Protein AF-A0A3D2VKP7-F1 (afdb_monomer_lite)

Sequence (80 aa):
MMGLRIEQAAQDMQAAVDALLARHEVVGSTVGVTGFCMGGGLALLLGATSPQVRAVSAFYPAMPWADYQPEWSAYAGKVA

Radius of gyration: 12.63 Å; chains: 1; bounding box: 34×25×26 Å

Foldseek 3Di:
DPDDPLVVLLVVVQVVLVVVQPDPPDPDQADEEEAEACGLLSQLQNLLVDPRHQYYHRHNYHNVDPPDDRPCVSCVNHYD

pLDDT: mean 88.82, std 11.74, range [50.56, 98.44]

Secondary structure (DSSP, 8-state):
-----HHHHHHHHHHHHHHHHTSTT--SS-EEEEEETHHHHHHHHHHHH-TTEEEEEEES-----SS----GGGGTT-B-

Structure (mmCIF, N/CA/C/O backbone):
data_AF-A0A3D2VKP7-F1
#
_entry.id   AF-A0A3D2VKP7-F1
#
loop_
_atom_site.group_PDB
_atom_site.id
_atom_site.type_symbol
_atom_site.label_atom_id
_atom_site.label_alt_id
_atom_site.label_comp_id
_atom_site.label_asym_id
_atom_site.label_entity_id
_atom_site.label_seq_id
_atom_site.pdbx_PDB_ins_code
_atom_site.Cartn_x
_atom_site.Cartn_y
_atom_site.Cartn_z
_atom_site.occupancy
_atom_site.B_iso_or_equiv
_atom_site.auth_seq_id
_atom_site.auth_comp_id
_atom_site.auth_asym_id
_atom_site.auth_atom_id
_atom_site.pdbx_PDB_model_num
ATOM 1 N N . MET A 1 1 ? 19.903 8.409 -11.809 1.00 50.56 1 MET A N 1
ATOM 2 C CA . MET A 1 1 ? 18.519 8.512 -11.301 1.00 50.56 1 MET A CA 1
ATOM 3 C C . MET A 1 1 ? 18.632 8.761 -9.808 1.00 50.56 1 MET A C 1
ATOM 5 O O . MET A 1 1 ? 19.265 7.959 -9.138 1.00 50.56 1 MET A O 1
ATOM 9 N N . MET A 1 2 ? 18.2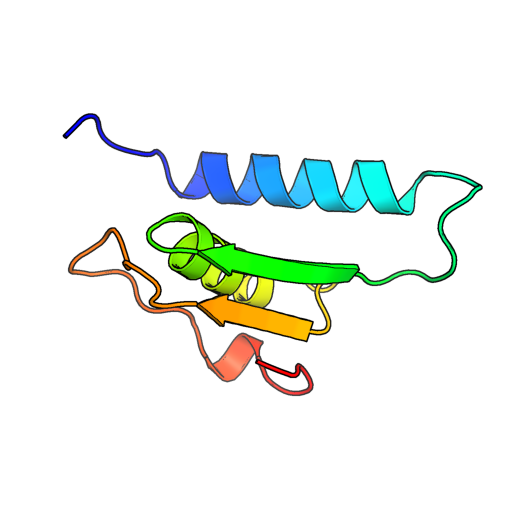05 9.934 -9.334 1.00 50.62 2 MET A N 1
ATOM 10 C CA . MET A 1 2 ? 18.378 10.367 -7.941 1.00 50.62 2 MET A CA 1
ATOM 11 C C . MET A 1 2 ? 17.791 9.309 -6.990 1.00 50.62 2 MET A C 1
ATOM 13 O O . MET A 1 2 ? 16.673 8.852 -7.216 1.00 50.62 2 MET A O 1
ATOM 17 N N . GLY A 1 3 ? 18.576 8.872 -6.001 1.00 69.81 3 GLY A N 1
ATOM 18 C CA . GLY A 1 3 ? 18.268 7.710 -5.165 1.00 69.81 3 GLY A CA 1
ATOM 19 C C . GLY A 1 3 ? 17.056 7.947 -4.271 1.00 69.81 3 GLY A C 1
ATOM 20 O O . GLY A 1 3 ? 17.122 8.726 -3.321 1.00 69.81 3 GLY A O 1
ATOM 21 N N . LEU A 1 4 ? 15.948 7.275 -4.579 1.00 77.31 4 LEU A N 1
ATOM 22 C CA . LEU A 1 4 ? 14.797 7.202 -3.688 1.00 77.31 4 LEU A CA 1
ATOM 23 C C . LEU A 1 4 ? 15.246 6.564 -2.362 1.00 77.31 4 LEU A C 1
ATOM 25 O O . LEU A 1 4 ? 15.868 5.503 -2.375 1.00 77.31 4 LEU A O 1
ATOM 29 N N . ARG A 1 5 ? 14.943 7.206 -1.228 1.00 86.19 5 ARG A N 1
ATOM 30 C CA . ARG A 1 5 ? 15.200 6.645 0.109 1.00 86.19 5 ARG A CA 1
ATOM 31 C C . ARG A 1 5 ? 14.015 5.780 0.518 1.00 86.19 5 ARG A C 1
ATOM 33 O O . ARG A 1 5 ? 12.940 6.315 0.772 1.00 86.19 5 ARG A O 1
ATOM 40 N N . ILE A 1 6 ? 14.193 4.466 0.538 1.00 83.25 6 ILE A N 1
ATOM 41 C CA . ILE A 1 6 ? 13.065 3.523 0.551 1.00 83.25 6 ILE A CA 1
ATOM 42 C C . ILE A 1 6 ? 12.432 3.416 1.915 1.00 83.25 6 ILE A C 1
ATOM 44 O O . ILE A 1 6 ? 11.210 3.426 2.029 1.00 83.25 6 ILE A O 1
ATOM 48 N N . GLU A 1 7 ? 13.260 3.427 2.947 1.00 84.69 7 GLU A N 1
ATOM 49 C CA . GLU A 1 7 ? 12.811 3.427 4.328 1.00 84.69 7 GLU A CA 1
ATOM 50 C C . GLU A 1 7 ? 11.995 4.691 4.611 1.00 84.69 7 GLU A C 1
ATOM 52 O O . GLU A 1 7 ? 10.906 4.606 5.172 1.00 84.69 7 GLU A O 1
ATOM 57 N N . GLN A 1 8 ? 12.467 5.853 4.139 1.00 89.56 8 GLN A N 1
ATOM 58 C CA . GLN A 1 8 ? 11.723 7.107 4.269 1.00 89.56 8 GLN A CA 1
ATOM 59 C C . GLN A 1 8 ? 10.409 7.058 3.485 1.00 89.56 8 GLN A C 1
ATOM 61 O O . GLN A 1 8 ? 9.371 7.426 4.019 1.00 89.56 8 GLN A O 1
ATOM 66 N N . ALA A 1 9 ? 10.429 6.568 2.243 1.00 89.69 9 ALA A N 1
ATOM 67 C CA . ALA A 1 9 ? 9.218 6.452 1.437 1.00 89.69 9 ALA A CA 1
ATOM 68 C C . ALA A 1 9 ? 8.178 5.535 2.106 1.00 89.69 9 ALA A C 1
ATOM 70 O O . ALA A 1 9 ? 6.994 5.860 2.113 1.00 89.69 9 ALA A O 1
ATOM 71 N N . ALA A 1 10 ? 8.603 4.419 2.705 1.00 89.81 10 ALA A N 1
ATOM 72 C CA . ALA A 1 10 ? 7.721 3.533 3.460 1.00 89.81 10 ALA A CA 1
ATOM 73 C C . ALA A 1 10 ? 7.120 4.228 4.694 1.00 89.81 10 ALA A C 1
ATOM 75 O O . ALA A 1 10 ? 5.921 4.104 4.934 1.00 89.81 10 ALA A O 1
ATOM 76 N N . GLN A 1 11 ? 7.928 4.987 5.442 1.00 94.06 11 GLN A N 1
ATOM 77 C CA . GLN A 1 11 ? 7.471 5.761 6.602 1.00 94.06 11 GLN A CA 1
ATOM 78 C C . GLN A 1 11 ? 6.469 6.850 6.209 1.00 94.06 11 GLN A C 1
ATOM 80 O O . GLN A 1 11 ? 5.416 6.962 6.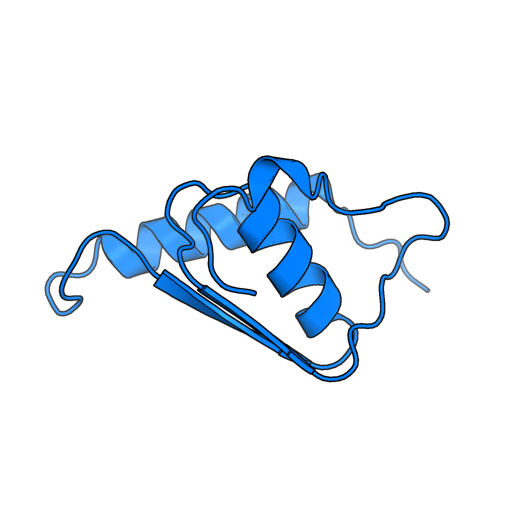832 1.00 94.06 11 GLN A O 1
ATOM 85 N N . ASP A 1 12 ? 6.759 7.607 5.151 1.00 96.31 12 ASP A N 1
ATOM 86 C CA . ASP A 1 12 ? 5.883 8.671 4.656 1.00 96.31 12 ASP A CA 1
ATOM 87 C C . ASP A 1 12 ? 4.540 8.098 4.180 1.00 96.31 12 ASP A C 1
ATOM 89 O O . ASP A 1 12 ? 3.476 8.638 4.488 1.00 96.31 12 ASP A O 1
ATOM 93 N N . MET A 1 13 ? 4.571 6.965 3.471 1.00 96.44 13 MET A N 1
ATOM 94 C CA . MET A 1 13 ? 3.359 6.264 3.049 1.00 96.44 13 MET A CA 1
ATOM 95 C C . MET A 1 13 ? 2.554 5.730 4.238 1.00 96.44 13 MET A C 1
ATOM 97 O O . MET A 1 13 ? 1.333 5.870 4.244 1.00 96.44 13 MET A O 1
ATOM 101 N N . GLN A 1 14 ? 3.205 5.163 5.257 1.00 97.19 14 GLN A N 1
ATOM 102 C CA . GLN A 1 14 ? 2.522 4.716 6.474 1.00 97.19 14 GLN A CA 1
ATOM 103 C C . GLN A 1 14 ? 1.868 5.895 7.210 1.00 97.19 14 GLN A C 1
ATOM 105 O O . GLN A 1 14 ? 0.691 5.819 7.553 1.00 97.19 14 GLN A O 1
ATOM 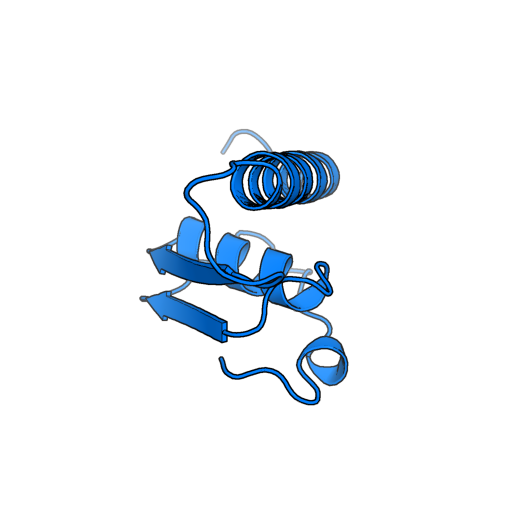110 N N . ALA A 1 15 ? 2.569 7.022 7.354 1.00 98.19 15 ALA A N 1
ATOM 111 C CA . ALA A 1 15 ? 2.003 8.233 7.946 1.00 98.19 15 ALA A CA 1
ATOM 112 C C . ALA A 1 15 ? 0.791 8.758 7.153 1.00 98.19 15 ALA A C 1
ATOM 114 O O . ALA A 1 15 ? -0.173 9.244 7.745 1.00 98.19 15 ALA A O 1
ATOM 115 N N . ALA A 1 16 ? 0.800 8.627 5.822 1.00 97.94 16 ALA A N 1
ATOM 116 C CA . ALA A 1 16 ? -0.351 8.963 4.990 1.00 97.94 16 ALA A CA 1
ATOM 117 C C . ALA A 1 16 ? -1.550 8.026 5.229 1.00 97.94 16 ALA A C 1
ATOM 119 O O . ALA A 1 16 ? -2.688 8.498 5.248 1.00 97.94 16 ALA A O 1
ATOM 120 N N . VAL A 1 17 ? -1.317 6.724 5.445 1.00 98.31 17 VAL A N 1
ATOM 121 C CA . VAL A 1 17 ? -2.371 5.766 5.827 1.00 98.31 17 VAL A CA 1
ATOM 122 C C . VAL A 1 17 ? -2.971 6.140 7.182 1.00 98.31 17 VAL A C 1
ATOM 124 O O . VAL A 1 17 ? -4.193 6.239 7.293 1.00 98.31 17 VAL A O 1
ATOM 127 N N . ASP A 1 18 ? -2.133 6.415 8.182 1.00 98.06 18 ASP A N 1
ATOM 128 C CA . ASP A 1 18 ? -2.589 6.807 9.519 1.00 98.06 18 ASP A CA 1
ATOM 129 C C . ASP A 1 18 ? -3.397 8.111 9.477 1.00 98.06 18 ASP A C 1
ATOM 131 O O . ASP A 1 18 ? -4.485 8.200 10.049 1.00 98.06 18 ASP A O 1
ATOM 135 N N . ALA A 1 19 ? -2.912 9.110 8.733 1.00 98.44 19 ALA A N 1
ATOM 136 C CA . ALA A 1 19 ? -3.611 10.377 8.549 1.00 98.44 19 ALA A CA 1
ATOM 137 C C . ALA A 1 19 ? -4.963 10.205 7.841 1.00 98.44 19 ALA A C 1
ATOM 139 O O . ALA A 1 19 ? -5.922 10.895 8.184 1.00 98.44 19 ALA A O 1
ATOM 140 N N . LEU A 1 20 ? -5.058 9.295 6.866 1.00 97.94 20 LEU A N 1
ATOM 141 C CA . LEU A 1 20 ? -6.314 8.984 6.188 1.00 97.94 20 LEU A CA 1
ATOM 142 C C . LEU A 1 20 ? -7.305 8.313 7.146 1.00 97.94 20 LEU A C 1
ATOM 144 O O . LEU A 1 20 ? -8.448 8.752 7.229 1.00 97.94 20 LEU A O 1
ATOM 148 N N . LEU A 1 21 ? -6.873 7.291 7.888 1.00 98.25 21 LEU A N 1
ATOM 149 C CA . LEU A 1 21 ? -7.726 6.538 8.814 1.00 98.25 21 LEU A CA 1
ATOM 150 C C . LEU A 1 21 ? -8.175 7.354 10.036 1.00 98.25 21 LEU A C 1
ATOM 152 O O . LEU A 1 21 ? -9.203 7.043 10.627 1.00 98.25 21 LEU A O 1
ATOM 156 N N . ALA A 1 22 ? -7.451 8.414 10.402 1.00 98.19 22 ALA A N 1
ATOM 157 C CA . ALA A 1 22 ? -7.839 9.318 11.487 1.00 98.19 22 ALA A CA 1
ATOM 158 C C . ALA A 1 22 ? -9.023 10.245 11.138 1.00 98.19 22 ALA A C 1
ATOM 160 O O . ALA A 1 22 ? -9.541 10.951 12.007 1.00 98.19 22 ALA A O 1
ATOM 161 N N . ARG A 1 23 ? -9.446 10.293 9.871 1.00 98.31 23 ARG A N 1
ATOM 162 C CA . ARG A 1 23 ? -10.528 11.169 9.413 1.00 98.31 23 ARG A CA 1
ATOM 163 C C . ARG A 1 23 ? -11.893 10.603 9.789 1.00 98.31 23 ARG A C 1
ATOM 165 O O . ARG A 1 23 ? -12.194 9.455 9.489 1.00 98.31 23 ARG A O 1
ATOM 172 N N . HIS A 1 24 ? -12.750 11.440 10.368 1.00 97.69 24 HIS A N 1
ATOM 173 C CA . HIS A 1 24 ? -14.096 11.044 10.799 1.00 97.69 24 HIS A CA 1
ATOM 174 C C . HIS A 1 24 ? -15.005 10.561 9.656 1.00 97.69 24 HIS A C 1
ATOM 176 O O . HIS A 1 24 ? -15.946 9.810 9.895 1.00 97.69 24 HIS A O 1
ATOM 182 N N . GLU A 1 25 ? -14.739 10.987 8.421 1.00 98.00 25 GLU A N 1
ATOM 183 C CA . GLU A 1 25 ? -15.494 10.577 7.236 1.00 98.00 25 GLU A CA 1
ATOM 184 C C . GLU A 1 25 ? -15.059 9.208 6.690 1.00 98.00 25 GLU A C 1
ATOM 186 O O . GLU A 1 25 ? -15.737 8.648 5.827 1.00 98.00 25 GLU A O 1
ATOM 191 N N . VAL A 1 26 ? -13.925 8.668 7.150 1.00 98.06 26 VAL A N 1
ATOM 192 C CA . VAL A 1 26 ? -13.422 7.367 6.708 1.00 98.06 26 VAL A CA 1
ATOM 193 C C . VAL A 1 26 ? -14.078 6.263 7.525 1.00 98.06 26 VAL A C 1
ATOM 195 O O . VAL A 1 26 ? -14.047 6.248 8.752 1.00 98.06 26 VAL A O 1
ATOM 198 N N . VAL A 1 27 ? -14.682 5.311 6.818 1.00 96.69 27 VAL A N 1
ATOM 199 C CA . VAL A 1 27 ? -15.342 4.157 7.426 1.00 96.69 27 VAL A CA 1
ATOM 200 C C . VAL A 1 27 ? -14.372 2.979 7.467 1.00 96.69 27 VAL A C 1
ATOM 202 O O . VAL A 1 27 ? -13.888 2.531 6.430 1.00 96.69 27 VAL A O 1
ATOM 205 N N . GLY A 1 28 ? -14.149 2.436 8.664 1.00 95.69 28 GLY A N 1
ATOM 206 C CA . GLY A 1 28 ? -13.300 1.265 8.892 1.00 95.69 28 GLY A CA 1
ATOM 207 C C . GLY A 1 28 ? -11.900 1.612 9.402 1.00 95.69 28 GLY A C 1
ATOM 208 O O . GLY A 1 28 ? -11.607 2.752 9.740 1.00 95.69 28 GLY A O 1
ATOM 209 N N . SER A 1 29 ? -11.043 0.595 9.498 1.00 96.19 29 SER A N 1
ATOM 210 C CA . SER A 1 29 ? -9.696 0.688 10.089 1.00 96.19 29 SER A CA 1
ATOM 211 C C . SER A 1 29 ? -8.579 0.223 9.149 1.00 96.19 29 SER A C 1
ATOM 213 O O . SER A 1 29 ? -7.437 0.047 9.570 1.00 96.19 29 SER A O 1
ATOM 215 N N . THR A 1 30 ? -8.906 -0.010 7.877 1.00 97.56 30 THR A N 1
ATOM 216 C CA . THR A 1 30 ? -7.987 -0.547 6.868 1.00 97.56 30 THR A CA 1
ATOM 217 C C . THR A 1 30 ? -8.154 0.171 5.541 1.00 97.56 30 THR A C 1
ATOM 219 O O . THR A 1 30 ? -9.237 0.672 5.244 1.00 97.56 30 THR A O 1
ATOM 222 N N . VAL A 1 31 ? -7.120 0.137 4.705 1.00 97.69 31 VAL A N 1
ATOM 223 C CA . VAL A 1 31 ? -7.120 0.760 3.376 1.00 97.69 31 VAL A CA 1
ATOM 224 C C . VAL A 1 31 ? -6.813 -0.251 2.269 1.00 97.69 31 VAL A C 1
ATOM 226 O O . VAL A 1 31 ? -6.149 -1.271 2.485 1.00 97.69 31 VAL A O 1
ATOM 229 N N . GLY A 1 32 ? -7.298 0.052 1.065 1.00 97.50 32 GLY A N 1
ATOM 230 C CA . GLY A 1 32 ? -6.814 -0.536 -0.181 1.00 97.50 32 GLY A CA 1
ATOM 231 C C . GLY A 1 32 ? -5.879 0.443 -0.889 1.00 97.50 32 GLY A C 1
ATOM 232 O O . GLY A 1 32 ? -6.110 1.651 -0.845 1.00 97.50 32 GLY A O 1
ATOM 233 N N . VAL A 1 33 ? -4.830 -0.061 -1.536 1.00 97.75 33 VAL A N 1
ATOM 234 C CA . VAL A 1 33 ? -3.810 0.762 -2.202 1.00 97.75 33 VAL A CA 1
ATOM 235 C C . VAL A 1 33 ? -3.714 0.367 -3.669 1.00 97.75 33 VAL A C 1
ATOM 237 O O . VAL A 1 33 ? -3.649 -0.812 -3.999 1.00 97.75 33 VAL A O 1
ATOM 240 N N . THR A 1 34 ? -3.673 1.348 -4.566 1.00 97.38 34 THR A N 1
ATOM 241 C CA . THR A 1 34 ? -3.443 1.116 -5.996 1.00 97.38 34 THR A CA 1
ATOM 242 C C . THR A 1 34 ? -2.253 1.931 -6.481 1.00 97.38 34 THR A C 1
ATOM 244 O O . THR A 1 34 ? -2.051 3.056 -6.028 1.00 97.38 34 THR A O 1
ATOM 247 N N . GLY A 1 35 ? -1.470 1.390 -7.414 1.00 96.25 35 GLY A N 1
ATOM 248 C CA . GLY A 1 35 ? -0.269 2.059 -7.915 1.00 96.25 35 GLY A CA 1
ATOM 249 C C . GLY A 1 35 ? 0.105 1.665 -9.340 1.00 96.25 35 GLY A C 1
ATOM 250 O O . GLY A 1 35 ? -0.251 0.587 -9.805 1.00 96.25 35 GLY A O 1
ATOM 251 N N . PHE A 1 36 ? 0.845 2.542 -10.024 1.00 95.31 36 PHE A N 1
ATOM 252 C CA . PHE A 1 36 ? 1.262 2.388 -11.423 1.00 95.31 36 PHE A CA 1
ATOM 253 C C . PHE A 1 36 ? 2.773 2.594 -11.568 1.00 95.31 36 PHE A C 1
ATOM 255 O O . PHE A 1 36 ? 3.322 3.500 -10.935 1.00 95.31 36 PHE A O 1
ATOM 262 N N . CYS A 1 37 ? 3.454 1.818 -12.420 1.00 92.31 37 CYS A N 1
ATOM 263 C CA . CYS A 1 37 ? 4.907 1.928 -12.636 1.00 92.31 37 CYS A CA 1
ATOM 264 C C . CYS A 1 37 ? 5.671 1.865 -11.297 1.00 92.31 37 CYS A C 1
ATOM 266 O O . CYS A 1 37 ? 5.447 0.953 -10.503 1.00 92.31 37 CYS A O 1
ATOM 268 N N . MET A 1 38 ? 6.524 2.846 -10.995 1.00 90.12 38 MET A N 1
ATOM 269 C CA . MET A 1 38 ? 7.207 2.975 -9.702 1.00 90.12 38 MET A CA 1
ATOM 270 C C . MET A 1 38 ? 6.220 2.967 -8.524 1.00 90.12 38 MET A C 1
ATOM 272 O O . MET A 1 38 ? 6.475 2.347 -7.496 1.00 90.12 38 MET A O 1
ATOM 276 N N . GLY A 1 39 ? 5.057 3.601 -8.691 1.00 91.81 39 GLY A N 1
ATOM 277 C CA . GLY A 1 39 ? 3.989 3.599 -7.695 1.00 91.81 39 GLY A CA 1
ATOM 278 C C . GLY A 1 39 ? 3.385 2.214 -7.462 1.00 91.81 39 GLY A C 1
ATOM 279 O O . GLY A 1 39 ? 2.934 1.936 -6.360 1.00 91.81 39 GLY A O 1
ATOM 280 N N . GLY A 1 40 ? 3.411 1.322 -8.458 1.00 93.56 40 GLY A N 1
ATOM 281 C CA . GLY A 1 40 ? 3.002 -0.074 -8.289 1.00 93.56 40 GLY A CA 1
ATOM 282 C C . GLY A 1 40 ? 3.973 -0.841 -7.390 1.00 93.56 40 GLY A C 1
ATOM 283 O O . GLY A 1 40 ? 3.539 -1.569 -6.502 1.00 93.56 40 GLY A O 1
ATOM 284 N N . GLY A 1 41 ? 5.282 -0.618 -7.558 1.00 91.44 41 GLY A N 1
ATOM 285 C CA . GLY A 1 41 ? 6.303 -1.173 -6.663 1.00 91.44 41 GLY A CA 1
ATOM 286 C C . GLY A 1 41 ? 6.170 -0.643 -5.231 1.00 91.44 41 GLY A C 1
ATOM 287 O O . GLY A 1 41 ? 6.220 -1.410 -4.274 1.00 91.44 41 GLY A O 1
ATOM 288 N N . LEU A 1 42 ? 5.910 0.659 -5.077 1.00 92.12 42 LEU A N 1
ATOM 289 C CA . LEU A 1 42 ? 5.673 1.278 -3.769 1.00 92.12 42 LEU A CA 1
ATOM 290 C C . LEU A 1 42 ? 4.379 0.793 -3.101 1.00 92.12 42 LEU A C 1
ATOM 292 O O . LEU A 1 42 ? 4.370 0.574 -1.892 1.00 92.12 42 LEU A O 1
ATOM 296 N N . ALA A 1 43 ? 3.311 0.566 -3.870 1.00 94.38 43 ALA A N 1
ATOM 297 C CA . ALA A 1 43 ? 2.076 -0.022 -3.357 1.00 94.38 43 ALA A CA 1
ATOM 298 C C . ALA A 1 43 ? 2.317 -1.440 -2.814 1.00 94.38 43 ALA A C 1
ATOM 300 O O . ALA A 1 43 ? 1.828 -1.777 -1.735 1.00 94.38 43 ALA A O 1
ATOM 301 N N . LEU A 1 44 ? 3.127 -2.240 -3.519 1.00 92.19 44 LEU A N 1
ATOM 302 C CA . LEU A 1 44 ? 3.512 -3.575 -3.064 1.00 92.19 44 LEU A CA 1
ATOM 303 C C . LEU A 1 44 ? 4.397 -3.536 -1.807 1.00 92.19 44 LEU A C 1
ATOM 305 O O . LEU A 1 44 ? 4.201 -4.335 -0.891 1.00 92.19 44 LEU A O 1
ATOM 309 N N . LEU A 1 45 ? 5.336 -2.592 -1.727 1.00 91.25 45 LEU A N 1
ATOM 310 C CA . LEU A 1 45 ? 6.135 -2.352 -0.523 1.00 91.25 45 LEU A CA 1
ATOM 311 C C . LEU A 1 45 ? 5.239 -2.006 0.673 1.00 91.25 45 LEU A C 1
ATOM 313 O O . LEU A 1 45 ? 5.339 -2.641 1.720 1.00 91.25 45 LEU A O 1
ATOM 317 N N . LEU A 1 46 ? 4.333 -1.040 0.513 1.00 93.88 46 LEU A N 1
ATOM 318 C CA . LEU A 1 46 ? 3.448 -0.602 1.589 1.00 93.88 46 LEU A CA 1
ATOM 319 C C . LEU A 1 46 ? 2.516 -1.726 2.058 1.00 93.88 46 LEU A C 1
ATOM 321 O O . LEU A 1 46 ? 2.302 -1.890 3.256 1.00 93.88 46 LEU A O 1
ATOM 325 N N . GLY A 1 47 ? 1.995 -2.539 1.137 1.00 94.25 47 GLY A N 1
ATOM 326 C CA . GLY A 1 47 ? 1.200 -3.709 1.501 1.00 94.25 47 GLY A CA 1
ATOM 327 C C . GLY A 1 47 ? 1.995 -4.783 2.248 1.00 94.25 47 GLY A C 1
ATOM 328 O O . GLY A 1 47 ? 1.414 -5.479 3.078 1.00 94.25 47 GLY A O 1
ATOM 329 N N . ALA A 1 48 ? 3.311 -4.894 2.040 1.00 91.62 48 ALA A N 1
ATOM 330 C CA . ALA A 1 48 ? 4.160 -5.803 2.813 1.00 91.62 48 ALA A CA 1
ATOM 331 C C . ALA A 1 48 ? 4.445 -5.272 4.227 1.00 91.62 48 ALA A C 1
ATOM 333 O O . ALA A 1 48 ? 4.516 -6.049 5.174 1.00 91.62 48 ALA A O 1
ATOM 334 N N . THR A 1 49 ? 4.592 -3.956 4.392 1.00 91.38 49 THR A N 1
ATOM 335 C CA . THR A 1 49 ? 5.071 -3.354 5.648 1.00 91.38 49 THR A CA 1
ATOM 336 C C . THR A 1 49 ? 3.964 -2.807 6.545 1.00 91.38 49 THR A C 1
ATOM 338 O O . THR A 1 49 ? 4.158 -2.714 7.756 1.00 91.38 49 THR A O 1
ATOM 341 N N . SER A 1 50 ? 2.793 -2.481 5.994 1.00 95.00 50 SER A N 1
ATOM 342 C CA . SER A 1 50 ? 1.675 -1.914 6.748 1.00 95.00 50 SER A CA 1
ATOM 343 C C . SER A 1 50 ? 0.638 -2.978 7.134 1.00 95.00 50 SER A C 1
ATOM 345 O O . SER A 1 50 ? 0.093 -3.660 6.255 1.00 95.00 50 SER A O 1
ATOM 347 N N . PRO A 1 51 ? 0.284 -3.118 8.426 1.00 93.38 51 PRO A N 1
ATOM 348 C CA . PRO A 1 51 ? -0.795 -4.008 8.857 1.00 93.38 51 PRO A CA 1
ATOM 349 C C . PRO A 1 51 ? -2.195 -3.482 8.495 1.00 93.38 51 PRO A C 1
ATOM 351 O O . PRO A 1 51 ? -3.141 -4.263 8.445 1.00 93.38 51 PRO A O 1
ATOM 354 N N . GLN A 1 52 ? -2.341 -2.180 8.227 1.00 97.00 52 GLN A N 1
ATOM 355 C CA . GLN A 1 52 ? -3.623 -1.553 7.880 1.00 97.00 52 GLN A CA 1
ATOM 356 C C . GLN A 1 52 ? -3.962 -1.685 6.387 1.00 97.00 52 GLN A C 1
ATOM 358 O O . GLN A 1 52 ? -5.115 -1.492 5.999 1.00 97.00 52 GLN A O 1
ATOM 363 N N . VAL A 1 53 ? -2.991 -2.016 5.530 1.00 97.38 53 VAL A N 1
ATOM 364 C CA . VAL A 1 53 ? -3.252 -2.287 4.112 1.00 97.38 53 VAL A CA 1
ATOM 365 C C . VAL A 1 53 ? -3.797 -3.699 3.958 1.00 97.38 53 VAL A C 1
ATOM 367 O O . VAL A 1 53 ? -3.111 -4.680 4.252 1.00 97.38 53 VAL A O 1
ATOM 370 N N . ARG A 1 54 ? -5.036 -3.809 3.467 1.00 97.00 54 ARG A N 1
ATOM 371 C CA . ARG A 1 54 ? -5.728 -5.098 3.314 1.00 97.00 54 ARG A CA 1
ATOM 372 C C . ARG A 1 54 ? -5.788 -5.603 1.874 1.00 97.00 54 ARG A C 1
ATOM 374 O O . ARG A 1 54 ? -5.957 -6.812 1.668 1.00 9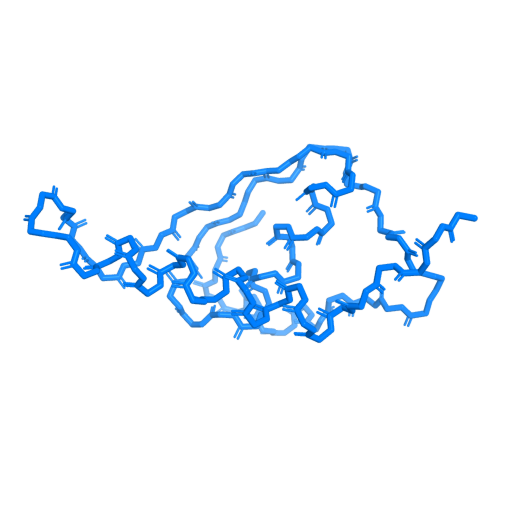7.00 54 ARG A O 1
ATOM 381 N N . ALA A 1 55 ? -5.660 -4.693 0.911 1.00 96.75 55 ALA A N 1
ATOM 382 C CA . ALA A 1 55 ? -5.686 -4.987 -0.513 1.00 96.75 55 ALA A CA 1
ATOM 383 C C . ALA A 1 55 ? -4.698 -4.099 -1.284 1.00 96.75 55 ALA A C 1
ATOM 385 O O . ALA A 1 55 ? -4.609 -2.901 -1.004 1.00 96.75 55 ALA A O 1
ATOM 386 N N . VAL A 1 56 ? -4.005 -4.666 -2.271 1.00 96.94 56 VAL A N 1
ATOM 387 C CA . VAL A 1 56 ? -3.146 -3.930 -3.207 1.00 96.94 56 VAL A CA 1
ATOM 388 C C . VAL A 1 56 ? -3.564 -4.227 -4.647 1.00 96.94 56 VAL A C 1
ATOM 390 O O . VAL A 1 56 ? -3.931 -5.347 -4.964 1.00 96.94 56 VAL A O 1
ATOM 393 N N . SER A 1 57 ? -3.518 -3.219 -5.518 1.00 97.12 57 SER A N 1
ATOM 394 C CA . SER A 1 57 ? -3.631 -3.374 -6.972 1.00 97.12 57 SER A CA 1
ATOM 395 C C . SER A 1 57 ? -2.453 -2.673 -7.644 1.00 97.12 57 SER A C 1
ATOM 397 O O . SER A 1 57 ? -2.391 -1.442 -7.692 1.00 97.12 57 SER A O 1
ATOM 399 N N . ALA A 1 58 ? -1.495 -3.444 -8.154 1.00 94.75 58 ALA A N 1
ATOM 400 C CA . ALA A 1 58 ? -0.275 -2.915 -8.758 1.00 94.75 58 ALA A CA 1
ATOM 401 C C . ALA A 1 58 ? -0.285 -3.080 -10.284 1.00 94.75 58 ALA A C 1
ATOM 403 O O . ALA A 1 58 ? -0.233 -4.187 -10.814 1.00 94.75 58 ALA A O 1
ATOM 404 N N . PHE A 1 59 ? -0.298 -1.963 -11.006 1.00 9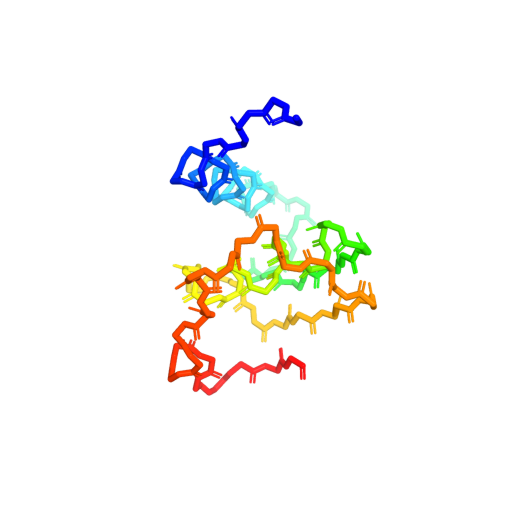5.19 59 PHE A N 1
ATOM 405 C CA . PHE A 1 59 ? -0.291 -1.938 -12.463 1.00 95.19 59 PHE A CA 1
ATOM 406 C C . PHE A 1 59 ? 1.131 -1.743 -12.989 1.00 95.19 59 PHE A C 1
ATOM 408 O O . PHE A 1 59 ? 1.753 -0.709 -12.728 1.00 95.19 59 PHE A O 1
ATOM 415 N N . TYR A 1 60 ? 1.624 -2.747 -13.732 1.00 91.69 60 TYR A N 1
ATOM 416 C CA . TYR A 1 60 ? 2.970 -2.784 -14.331 1.00 91.69 60 TYR A CA 1
ATOM 417 C C . TYR A 1 60 ? 4.047 -2.248 -13.369 1.00 91.69 60 TYR A C 1
ATOM 419 O O . TYR A 1 60 ? 4.726 -1.262 -13.674 1.00 91.69 60 TYR A O 1
ATOM 427 N N . PRO A 1 61 ? 4.159 -2.841 -12.165 1.00 89.06 61 PRO A N 1
ATOM 428 C CA . PRO A 1 61 ? 5.034 -2.323 -11.131 1.00 89.06 61 PRO A CA 1
ATOM 429 C C . PRO A 1 61 ? 6.479 -2.306 -11.627 1.00 89.06 61 PRO A C 1
ATOM 431 O O . PRO A 1 61 ? 7.040 -3.331 -12.009 1.00 89.06 61 PRO A O 1
ATOM 434 N N . ALA A 1 62 ? 7.090 -1.127 -11.594 1.00 83.62 62 ALA A N 1
ATOM 435 C CA . ALA A 1 62 ? 8.527 -0.992 -11.705 1.00 83.62 62 ALA A CA 1
ATOM 436 C C . ALA A 1 62 ? 9.081 -1.087 -10.288 1.00 83.62 62 ALA A C 1
ATOM 438 O O . ALA A 1 62 ? 8.849 -0.206 -9.462 1.00 83.62 62 ALA A O 1
ATOM 439 N N . MET A 1 63 ? 9.776 -2.181 -10.009 1.00 71.75 63 MET A N 1
ATOM 440 C CA . MET A 1 63 ? 10.518 -2.364 -8.770 1.00 71.75 63 MET A CA 1
ATOM 441 C C . MET A 1 63 ? 11.826 -1.578 -8.913 1.00 71.75 63 MET A C 1
ATOM 443 O O . MET A 1 63 ? 12.655 -1.959 -9.739 1.00 71.75 63 MET A O 1
ATOM 447 N N . PRO A 1 64 ? 12.030 -0.460 -8.194 1.00 60.91 64 PRO A N 1
ATOM 448 C CA . PRO A 1 64 ? 13.173 0.413 -8.446 1.00 60.91 64 PRO A CA 1
ATOM 449 C C . PRO A 1 64 ? 14.511 -0.133 -7.919 1.00 60.91 64 PRO A C 1
ATOM 451 O O . PRO A 1 64 ? 15.501 0.599 -7.910 1.00 60.91 64 PRO A O 1
ATOM 454 N N . TRP A 1 65 ? 14.575 -1.394 -7.483 1.00 67.75 65 TRP A N 1
ATOM 455 C CA . TRP A 1 65 ? 15.736 -1.957 -6.797 1.00 67.75 65 TRP A CA 1
ATOM 456 C C . TRP A 1 65 ? 16.058 -3.330 -7.364 1.00 67.75 65 TRP A C 1
ATOM 458 O O . TRP A 1 65 ? 15.187 -4.192 -7.425 1.00 67.75 65 TRP A O 1
ATOM 468 N N . ALA A 1 66 ? 17.315 -3.534 -7.753 1.00 57.78 66 ALA A N 1
ATOM 469 C CA . ALA A 1 66 ? 17.786 -4.839 -8.207 1.00 57.78 66 ALA A CA 1
ATOM 470 C C . ALA A 1 66 ? 17.731 -5.899 -7.085 1.00 57.78 66 ALA A C 1
ATOM 472 O O . ALA A 1 66 ? 17.549 -7.076 -7.382 1.00 57.78 66 ALA A O 1
ATOM 473 N N . ASP A 1 67 ? 17.811 -5.468 -5.818 1.00 60.41 67 ASP A N 1
ATOM 474 C CA . ASP A 1 67 ? 18.023 -6.359 -4.667 1.00 60.41 67 ASP A CA 1
ATOM 475 C C . ASP A 1 67 ? 16.845 -6.432 -3.679 1.00 60.41 67 ASP A C 1
ATOM 477 O O . ASP A 1 67 ? 16.864 -7.256 -2.768 1.00 60.41 67 ASP A O 1
ATOM 481 N N . TYR A 1 68 ? 15.814 -5.591 -3.822 1.00 64.81 68 TYR A N 1
ATOM 482 C CA . TYR A 1 68 ? 14.664 -5.614 -2.914 1.00 64.81 68 TYR A CA 1
ATOM 483 C C . TYR A 1 68 ? 13.498 -6.359 -3.553 1.00 64.81 68 TYR A C 1
ATOM 485 O O . TYR A 1 68 ? 12.965 -5.945 -4.584 1.00 64.81 68 TYR A O 1
ATOM 493 N N . GLN A 1 69 ? 13.072 -7.432 -2.897 1.00 68.25 69 GLN A N 1
ATOM 494 C CA . GLN A 1 69 ? 11.797 -8.093 -3.143 1.00 68.25 69 GLN A CA 1
ATOM 495 C C . GLN A 1 69 ? 10.901 -7.889 -1.918 1.00 68.25 69 GLN A C 1
ATOM 497 O O . GLN A 1 69 ? 11.418 -7.854 -0.800 1.00 68.25 69 GLN A O 1
ATOM 502 N N . PRO A 1 70 ? 9.573 -7.749 -2.084 1.00 70.38 70 PRO A N 1
ATOM 503 C CA . PRO A 1 70 ? 8.673 -7.739 -0.946 1.00 70.38 70 PRO A CA 1
ATOM 504 C C . PRO A 1 70 ? 8.815 -9.055 -0.184 1.00 70.38 70 PRO A C 1
ATOM 506 O O . PRO A 1 70 ? 8.889 -10.125 -0.791 1.00 70.38 70 PRO A O 1
ATOM 509 N N . GLU A 1 71 ? 8.779 -8.985 1.142 1.00 81.69 71 GLU A N 1
ATOM 510 C CA . GLU A 1 71 ? 8.585 -10.167 1.977 1.00 81.69 71 GLU A CA 1
ATOM 511 C C . GLU A 1 71 ? 7.163 -10.691 1.753 1.00 81.69 71 GLU A C 1
ATOM 513 O O . GLU A 1 71 ? 6.212 -10.290 2.422 1.00 81.69 71 GLU A O 1
ATOM 518 N N . TRP A 1 72 ? 6.989 -11.565 0.760 1.00 83.75 72 TRP A N 1
ATOM 519 C CA . TRP A 1 72 ? 5.671 -12.042 0.328 1.00 83.75 72 TRP A CA 1
ATOM 520 C C . TRP A 1 72 ? 4.901 -12.776 1.428 1.00 83.75 72 TRP A C 1
ATOM 522 O O . TRP A 1 72 ? 3.674 -12.791 1.420 1.00 83.75 72 TRP A O 1
ATOM 532 N N . SER A 1 73 ? 5.595 -13.336 2.418 1.00 87.12 73 SER A N 1
ATOM 533 C CA . SER A 1 73 ? 4.964 -13.903 3.613 1.00 87.12 73 SER A CA 1
ATOM 534 C C . SER A 1 73 ? 4.139 -12.865 4.391 1.00 87.12 73 SER A C 1
ATOM 536 O O . SER A 1 73 ? 3.107 -13.210 4.966 1.00 87.12 73 SER A O 1
ATOM 538 N N . ALA A 1 74 ? 4.511 -11.582 4.338 1.00 87.31 74 ALA A N 1
ATOM 539 C CA . ALA A 1 74 ? 3.778 -10.484 4.966 1.00 87.31 74 ALA A CA 1
ATOM 540 C C . ALA A 1 74 ? 2.446 -10.149 4.263 1.00 87.31 74 ALA A C 1
ATOM 542 O O . ALA A 1 74 ? 1.621 -9.408 4.806 1.00 87.31 74 ALA A O 1
ATOM 543 N N . TYR A 1 75 ? 2.203 -10.725 3.080 1.00 88.75 75 TYR A N 1
ATOM 544 C CA . TYR A 1 75 ? 0.906 -10.700 2.403 1.00 88.75 75 TYR A CA 1
ATOM 545 C C . TYR A 1 75 ? -0.043 -11.810 2.857 1.00 88.75 75 TYR A C 1
ATOM 547 O O . TYR A 1 75 ? -1.175 -11.865 2.377 1.00 88.75 75 TYR A O 1
ATOM 555 N N . ALA A 1 76 ? 0.361 -12.683 3.784 1.00 89.88 76 ALA A N 1
ATOM 556 C CA . ALA A 1 76 ? -0.533 -13.700 4.322 1.00 89.88 76 ALA A CA 1
ATOM 557 C C . ALA A 1 76 ? -1.829 -13.061 4.851 1.00 89.88 76 ALA A C 1
ATOM 559 O O . ALA A 1 76 ? -1.817 -12.169 5.697 1.00 89.88 76 ALA A O 1
ATOM 560 N N . GLY A 1 77 ? -2.966 -13.507 4.312 1.00 87.94 77 GLY A N 1
ATOM 561 C CA . GLY A 1 77 ? -4.273 -12.954 4.657 1.00 87.94 77 GLY A CA 1
ATOM 562 C C . GLY A 1 77 ? -4.584 -11.587 4.039 1.00 87.94 77 GLY A C 1
ATOM 563 O O . GLY A 1 77 ? -5.608 -11.020 4.400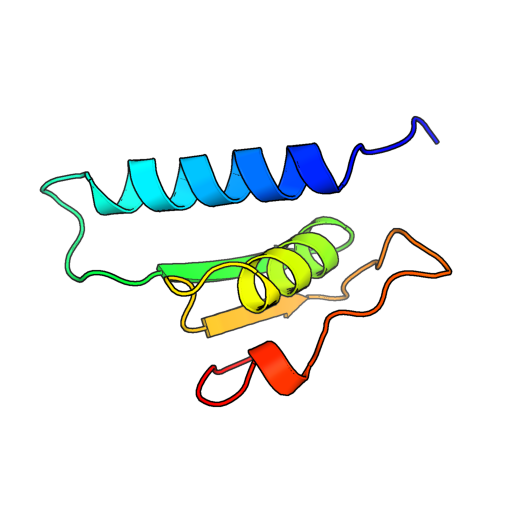 1.00 87.94 77 GLY A O 1
ATOM 564 N N . LYS A 1 78 ? -3.771 -11.066 3.110 1.00 90.56 78 LYS A N 1
ATOM 565 C CA . LYS A 1 78 ? -4.037 -9.867 2.290 1.00 90.56 78 LYS A CA 1
ATOM 566 C C . LYS A 1 78 ? -4.408 -10.273 0.856 1.00 90.56 78 LYS A C 1
ATOM 568 O O . LYS A 1 78 ? -4.137 -11.394 0.438 1.00 90.56 78 LYS A O 1
ATOM 573 N N . VAL A 1 79 ? -5.074 -9.383 0.119 1.00 84.44 79 VAL A N 1
ATOM 574 C CA . VAL A 1 79 ? -5.318 -9.557 -1.330 1.00 84.44 79 VAL A CA 1
ATOM 575 C C . VAL A 1 79 ? -4.326 -8.672 -2.086 1.00 84.44 79 VAL A C 1
ATOM 577 O O . VAL A 1 79 ? -4.118 -7.530 -1.679 1.00 84.44 79 VAL A O 1
ATOM 580 N N . ALA A 1 80 ? -3.701 -9.181 -3.144 1.00 75.69 80 ALA A N 1
ATOM 581 C CA . ALA A 1 80 ? -2.747 -8.447 -3.974 1.00 75.69 80 ALA A CA 1
ATOM 582 C C . ALA A 1 80 ? -2.847 -8.887 -5.435 1.00 75.69 80 ALA A C 1
ATOM 584 O O . ALA A 1 80 ? -3.206 -10.069 -5.647 1.00 75.69 80 ALA A O 1
#